Protein AF-A0A949VIM0-F1 (afdb_monomer_lite)

Radius of gyration: 12.19 Å; chains: 1; bounding box: 26×20×30 Å

Structure (mmCIF, N/CA/C/O backbone):
data_AF-A0A949VIM0-F1
#
_entry.id   AF-A0A949VIM0-F1
#
loop_
_atom_site.group_PDB
_atom_site.id
_atom_site.type_symbol
_atom_site.label_atom_id
_atom_site.label_alt_id
_atom_site.label_comp_id
_atom_site.label_asym_id
_atom_site.label_entity_id
_atom_site.label_seq_id
_atom_site.pdbx_PDB_ins_code
_atom_site.Cartn_x
_atom_site.Cartn_y
_atom_site.Cartn_z
_atom_site.occupancy
_atom_site.B_iso_or_equiv
_atom_site.auth_seq_id
_atom_site.auth_comp_id
_atom_site.auth_asym_id
_atom_site.auth_atom_id
_atom_sit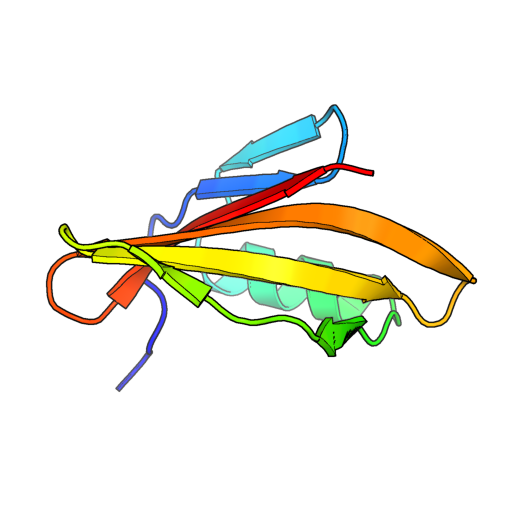e.pdbx_PDB_model_num
ATOM 1 N N . MET A 1 1 ? -14.367 -5.249 12.570 1.00 62.91 1 MET A N 1
ATOM 2 C CA . MET A 1 1 ? -14.095 -3.793 12.565 1.00 62.91 1 MET A CA 1
ATOM 3 C C . MET A 1 1 ? -13.203 -3.479 11.377 1.00 62.91 1 MET A C 1
ATOM 5 O O . MET A 1 1 ? -12.292 -4.255 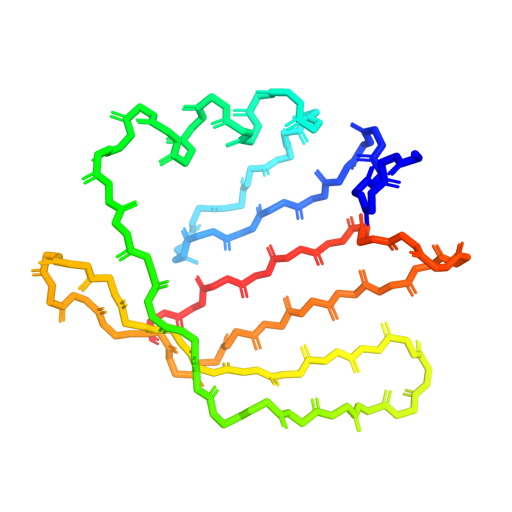11.122 1.00 62.91 1 MET A O 1
ATOM 9 N N . SER A 1 2 ? -13.487 -2.410 10.627 1.00 81.69 2 SER A N 1
ATOM 10 C CA . SER A 1 2 ? -12.590 -1.951 9.554 1.00 81.69 2 SER A CA 1
ATOM 11 C C . SER A 1 2 ? -11.313 -1.372 10.164 1.00 81.69 2 SER A C 1
ATOM 13 O O . SER A 1 2 ? -11.404 -0.569 11.089 1.00 81.69 2 SER A O 1
ATOM 15 N N . MET A 1 3 ? -10.150 -1.756 9.631 1.00 87.56 3 MET A N 1
ATOM 16 C CA . MET A 1 3 ? -8.850 -1.166 9.988 1.00 87.56 3 MET A CA 1
ATOM 17 C C . MET A 1 3 ? -8.560 0.139 9.227 1.00 87.56 3 MET A C 1
ATOM 19 O O . MET A 1 3 ? -7.544 0.780 9.467 1.00 87.56 3 MET A O 1
ATOM 23 N N . VAL A 1 4 ? -9.445 0.536 8.310 1.00 88.50 4 VAL A N 1
ATOM 24 C CA . VAL A 1 4 ? -9.320 1.740 7.477 1.00 88.50 4 VAL A CA 1
ATOM 25 C C . VAL A 1 4 ? -10.469 2.691 7.797 1.00 88.50 4 VAL A C 1
ATOM 27 O O . VAL A 1 4 ? -11.621 2.245 7.919 1.00 88.50 4 VAL A O 1
ATOM 30 N N . ASP A 1 5 ? -10.146 3.973 7.957 1.00 90.44 5 ASP A N 1
ATOM 31 C CA . ASP A 1 5 ? -11.124 5.037 8.167 1.00 90.44 5 ASP A CA 1
ATOM 32 C C . ASP A 1 5 ? -12.034 5.222 6.944 1.00 90.44 5 ASP A C 1
ATOM 34 O O . ASP A 1 5 ? -11.681 4.832 5.836 1.00 90.44 5 ASP A O 1
ATOM 38 N N . GLU A 1 6 ? -13.227 5.781 7.132 1.00 88.56 6 GLU A N 1
ATOM 39 C CA . GLU A 1 6 ? -14.169 6.004 6.032 1.00 88.56 6 GLU A CA 1
ATOM 40 C C . GLU A 1 6 ? -13.638 7.039 5.026 1.00 88.56 6 GLU A C 1
ATOM 42 O O . GLU A 1 6 ? -13.827 6.862 3.825 1.00 88.56 6 GLU A O 1
ATOM 47 N N . ASN A 1 7 ? -12.916 8.063 5.502 1.00 86.00 7 ASN A N 1
ATOM 48 C CA . ASN A 1 7 ? -12.442 9.210 4.715 1.00 86.00 7 ASN A CA 1
ATOM 49 C C . ASN A 1 7 ? -10.935 9.177 4.425 1.00 86.00 7 ASN A C 1
ATOM 51 O O . ASN A 1 7 ? -10.298 10.222 4.263 1.00 86.00 7 ASN A O 1
ATOM 55 N N . VAL A 1 8 ? -10.364 7.980 4.394 1.00 87.00 8 VAL A N 1
ATOM 56 C CA . VAL A 1 8 ? -8.930 7.755 4.223 1.00 87.00 8 VAL A CA 1
ATOM 57 C C . VAL A 1 8 ? -8.363 8.437 2.961 1.00 87.00 8 VAL A C 1
ATOM 59 O O . VAL A 1 8 ? -8.943 8.422 1.878 1.00 87.00 8 VAL A O 1
ATOM 62 N N . MET A 1 9 ? -7.201 9.069 3.095 1.00 87.69 9 MET A N 1
ATOM 63 C CA . MET A 1 9 ? -6.511 9.718 1.978 1.00 87.69 9 MET A CA 1
ATOM 64 C C . MET A 1 9 ? -5.515 8.765 1.322 1.00 87.69 9 MET A C 1
ATOM 66 O O . MET A 1 9 ? -4.786 8.064 2.020 1.00 87.69 9 MET A O 1
ATOM 70 N N . PHE A 1 10 ? -5.433 8.773 -0.012 1.00 82.94 10 PHE A N 1
ATOM 71 C CA . PHE A 1 10 ? -4.442 7.980 -0.735 1.00 82.94 10 PHE A CA 1
ATOM 72 C C . PHE A 1 10 ? -3.615 8.814 -1.695 1.00 82.94 10 PHE A C 1
ATOM 74 O O . PHE A 1 10 ? -4.112 9.714 -2.371 1.00 82.94 10 PHE A O 1
ATOM 81 N N . ASN A 1 11 ? -2.337 8.475 -1.784 1.00 82.19 11 ASN A N 1
ATOM 82 C CA . ASN A 1 11 ? -1.462 8.987 -2.820 1.00 82.19 11 ASN A CA 1
ATOM 83 C C . ASN A 1 11 ? -0.741 7.816 -3.487 1.00 82.19 11 ASN A C 1
ATOM 85 O O . ASN A 1 11 ? -0.074 7.040 -2.809 1.00 82.19 11 ASN A O 1
ATOM 89 N N . PHE A 1 12 ? -0.907 7.673 -4.799 1.00 76.00 12 PHE A N 1
ATOM 90 C CA . PHE A 1 12 ? -0.214 6.671 -5.604 1.00 76.00 12 PHE A CA 1
ATOM 91 C C . PHE A 1 12 ? 0.607 7.403 -6.666 1.00 76.00 12 PHE A C 1
ATOM 93 O O . PHE A 1 12 ? 0.061 8.004 -7.594 1.00 76.00 12 PHE A O 1
ATOM 100 N N . GLY A 1 13 ? 1.933 7.373 -6.532 1.00 70.69 13 GLY A N 1
ATOM 101 C CA . GLY A 1 13 ? 2.825 8.132 -7.404 1.00 70.69 13 GLY A CA 1
ATOM 102 C C . GLY A 1 13 ? 2.621 9.643 -7.277 1.00 70.69 13 GLY A C 1
ATOM 103 O O . GLY A 1 13 ? 2.711 10.198 -6.186 1.00 70.69 13 GLY A O 1
ATOM 104 N N . ALA A 1 14 ? 2.386 10.315 -8.407 1.00 62.81 14 ALA A N 1
ATOM 105 C CA . ALA A 1 14 ? 2.112 11.755 -8.454 1.00 62.81 14 ALA A CA 1
ATOM 106 C C . ALA A 1 14 ? 0.619 12.095 -8.267 1.00 62.81 14 ALA A C 1
ATOM 108 O O . ALA A 1 14 ? 0.249 13.270 -8.248 1.00 62.81 14 ALA A O 1
ATOM 109 N N . SER A 1 15 ? -0.249 11.085 -8.175 1.00 62.47 15 SER A N 1
ATOM 110 C CA . SER A 1 15 ? -1.694 11.265 -8.112 1.00 62.47 15 SER A CA 1
ATOM 111 C C . SER A 1 15 ? -2.188 11.157 -6.672 1.00 62.47 15 SER A C 1
ATOM 113 O O . SER A 1 15 ? -2.386 10.063 -6.142 1.00 62.47 15 SER A O 1
ATOM 115 N N . THR A 1 16 ? -2.454 12.311 -6.060 1.00 61.00 16 THR A N 1
ATOM 116 C CA . THR A 1 16 ? -3.205 12.385 -4.804 1.00 61.00 16 THR A CA 1
ATOM 117 C C . THR A 1 16 ? -4.689 12.220 -5.105 1.00 61.00 16 THR A C 1
ATOM 119 O O . THR 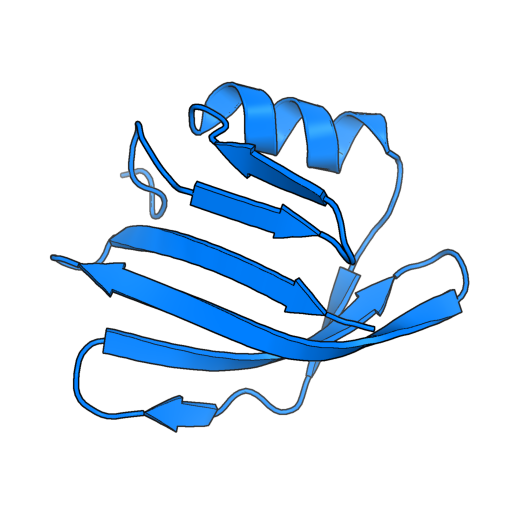A 1 16 ? -5.275 13.039 -5.813 1.00 61.00 16 THR A O 1
ATOM 122 N N . ALA A 1 17 ? -5.313 11.191 -4.544 1.00 65.19 17 ALA A N 1
ATOM 123 C CA . ALA A 1 17 ? -6.744 10.972 -4.656 1.00 65.19 17 ALA A CA 1
ATOM 124 C C . ALA A 1 17 ? -7.325 10.625 -3.281 1.00 65.19 17 ALA A C 1
ATOM 126 O O . ALA A 1 17 ? -6.966 9.632 -2.647 1.00 65.19 17 ALA A O 1
ATOM 127 N N . GLN A 1 18 ? -8.241 11.464 -2.798 1.00 64.12 18 GLN A N 1
ATOM 128 C CA . GLN A 1 18 ? -9.026 11.139 -1.615 1.00 64.12 18 GLN A CA 1
ATOM 129 C C . GLN A 1 18 ? -10.136 10.178 -2.039 1.00 64.12 18 GLN A C 1
ATOM 131 O O . GLN A 1 18 ? -11.051 10.550 -2.773 1.00 64.12 18 GLN A O 1
ATOM 136 N N . PHE A 1 19 ? -10.041 8.932 -1.590 1.00 66.94 19 PHE A N 1
ATOM 137 C CA . PHE A 1 19 ? -11.054 7.920 -1.842 1.00 66.94 19 PHE A CA 1
ATOM 138 C C . PHE A 1 19 ? -11.731 7.579 -0.523 1.00 66.94 19 PHE A C 1
ATOM 140 O O . PHE A 1 19 ? -11.053 7.267 0.448 1.00 66.94 19 PHE A O 1
ATOM 147 N N . GLY A 1 20 ? -13.064 7.539 -0.489 1.00 77.19 20 GLY A N 1
ATOM 148 C CA . GLY A 1 20 ? -13.730 6.790 0.577 1.00 77.19 20 GLY A CA 1
ATOM 149 C C . GLY A 1 20 ? -13.198 5.349 0.610 1.00 77.19 20 GLY A C 1
ATOM 150 O O . GLY A 1 20 ? -12.803 4.821 -0.437 1.00 77.19 20 GLY A O 1
ATOM 151 N N . ARG A 1 21 ? -13.168 4.702 1.781 1.00 85.19 21 ARG A N 1
ATOM 152 C CA . ARG A 1 21 ? -12.596 3.346 1.962 1.00 85.19 21 ARG A CA 1
ATOM 153 C C . ARG A 1 21 ? -12.993 2.360 0.859 1.00 85.19 21 ARG A C 1
ATOM 155 O O . ARG A 1 21 ? -12.158 1.602 0.363 1.00 85.19 21 ARG A O 1
ATOM 162 N N . ASP A 1 22 ? -14.267 2.355 0.485 1.00 85.25 22 ASP A N 1
ATOM 163 C CA . ASP A 1 22 ? -14.799 1.404 -0.490 1.00 85.25 22 ASP A CA 1
ATOM 164 C C . ASP A 1 22 ? -14.316 1.711 -1.918 1.00 85.25 22 ASP A C 1
ATOM 166 O O . ASP A 1 22 ? -14.040 0.789 -2.687 1.00 85.25 22 ASP A O 1
ATOM 170 N N . ASN A 1 23 ? -14.097 2.989 -2.244 1.00 79.94 23 ASN A N 1
ATOM 171 C CA . ASN A 1 23 ? -13.509 3.406 -3.517 1.00 79.94 23 ASN A CA 1
ATOM 172 C C . ASN A 1 23 ? -12.035 3.011 -3.612 1.00 79.94 23 ASN A C 1
ATOM 174 O O . ASN A 1 23 ? -11.621 2.517 -4.657 1.00 79.94 23 ASN A O 1
ATOM 178 N N . LEU A 1 24 ? -11.258 3.144 -2.529 1.00 77.19 24 LEU A N 1
ATOM 179 C CA . LEU A 1 24 ? -9.897 2.599 -2.490 1.00 77.19 24 LEU A CA 1
ATOM 180 C C . LEU A 1 24 ? -9.924 1.096 -2.748 1.00 77.19 24 LEU A C 1
ATOM 182 O O . LEU A 1 24 ? -9.156 0.587 -3.562 1.00 77.19 24 LEU A O 1
ATOM 186 N N . LYS A 1 25 ? -10.766 0.371 -2.007 1.00 80.88 25 LYS A N 1
ATOM 187 C CA . LYS A 1 25 ? -10.846 -1.083 -2.122 1.00 80.88 25 LYS A CA 1
ATOM 188 C C . LYS A 1 25 ? -11.185 -1.484 -3.557 1.00 80.88 25 LYS A C 1
ATOM 190 O O . LYS A 1 25 ? -10.570 -2.406 -4.093 1.00 80.88 25 LYS A O 1
ATOM 195 N N . SER A 1 26 ? -12.119 -0.772 -4.184 1.00 82.31 26 SER A N 1
ATOM 196 C CA . SER A 1 26 ? -12.453 -0.936 -5.597 1.00 82.31 26 SER A CA 1
ATOM 197 C C . SER A 1 26 ? -11.251 -0.640 -6.497 1.00 82.31 26 SER A C 1
ATOM 199 O O . SER A 1 26 ? -10.897 -1.480 -7.310 1.00 82.31 26 SER A O 1
ATOM 201 N N . TYR A 1 27 ? -10.540 0.472 -6.294 1.00 77.44 27 TYR A N 1
ATOM 202 C CA . TYR A 1 27 ? -9.339 0.818 -7.060 1.00 77.44 27 TYR A CA 1
ATOM 203 C C . TYR A 1 27 ? -8.271 -0.286 -6.994 1.00 77.44 27 TYR A C 1
ATOM 205 O O . TYR A 1 27 ? -7.883 -0.823 -8.030 1.00 77.44 27 TYR A O 1
ATOM 213 N N . LEU A 1 28 ? -7.875 -0.702 -5.785 1.00 76.38 28 LEU A N 1
ATOM 214 C CA . LEU A 1 28 ? -6.859 -1.741 -5.577 1.00 76.38 28 LEU A CA 1
ATOM 215 C C . LEU A 1 28 ? -7.274 -3.101 -6.157 1.00 76.38 28 LEU A C 1
ATOM 217 O O . LEU A 1 28 ? -6.436 -3.817 -6.693 1.00 76.38 28 LEU A O 1
ATOM 221 N N . SER A 1 29 ? -8.560 -3.456 -6.074 1.00 78.88 29 SER A N 1
ATOM 222 C CA . SER A 1 29 ? -9.065 -4.718 -6.638 1.00 78.88 29 SER A CA 1
ATOM 223 C C . SER A 1 29 ? -9.279 -4.664 -8.153 1.00 78.88 29 SER A C 1
ATOM 225 O O . SER A 1 29 ? -9.066 -5.667 -8.828 1.00 78.88 29 SER A O 1
ATOM 227 N N . SER A 1 30 ? -9.646 -3.503 -8.701 1.00 76.88 30 SER A N 1
ATOM 228 C CA . SER A 1 30 ? -9.850 -3.288 -10.140 1.00 76.88 30 SER A CA 1
ATOM 229 C C . SER A 1 30 ? -8.543 -3.255 -10.926 1.00 76.88 30 SER A C 1
ATOM 231 O O . SER A 1 30 ? -8.521 -3.660 -12.084 1.00 76.88 3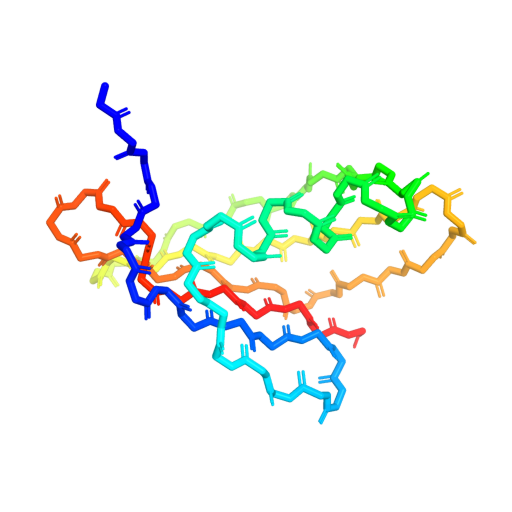0 SER A O 1
ATOM 233 N N . ALA A 1 31 ? -7.449 -2.824 -10.291 1.00 71.50 31 ALA A N 1
ATOM 234 C CA . ALA A 1 31 ? -6.132 -2.782 -10.914 1.00 71.50 31 ALA A CA 1
ATOM 235 C C . ALA A 1 31 ? -5.575 -4.185 -11.220 1.00 71.50 31 ALA A C 1
ATOM 237 O O . ALA A 1 31 ? -4.658 -4.310 -12.024 1.00 71.50 31 ALA A O 1
ATOM 238 N N . GLY A 1 32 ? -6.099 -5.242 -10.582 1.00 77.56 32 GLY A N 1
ATOM 239 C CA . GLY A 1 32 ? -5.575 -6.604 -10.739 1.00 77.56 32 GLY A CA 1
ATOM 240 C C . GLY A 1 32 ? -4.129 -6.760 -10.250 1.00 77.56 32 GLY A C 1
ATOM 241 O O . GLY A 1 32 ? -3.457 -7.719 -10.622 1.00 77.56 32 GLY A O 1
ATOM 242 N N . LEU A 1 33 ? -3.648 -5.817 -9.436 1.00 80.94 33 LEU A N 1
ATOM 243 C CA . LEU A 1 33 ? -2.291 -5.797 -8.908 1.00 80.94 33 LEU A CA 1
ATOM 244 C C . LEU A 1 33 ? -2.265 -6.370 -7.496 1.00 80.94 33 LEU A C 1
ATOM 246 O O . LEU A 1 33 ? -3.095 -6.035 -6.649 1.00 80.94 33 LEU A O 1
ATOM 250 N N . THR A 1 34 ? -1.260 -7.192 -7.220 1.00 85.75 34 THR A N 1
ATOM 251 C CA . THR A 1 34 ? -0.918 -7.588 -5.852 1.00 85.75 34 THR A CA 1
ATOM 252 C C . THR A 1 34 ? 0.334 -6.855 -5.415 1.00 85.75 34 THR A C 1
ATOM 254 O O . THR A 1 34 ? 1.284 -6.764 -6.189 1.00 85.75 34 THR A O 1
ATOM 257 N N . PHE A 1 35 ? 0.355 -6.381 -4.173 1.00 86.88 35 PHE A N 1
ATOM 258 C CA . PHE A 1 35 ? 1.507 -5.702 -3.590 1.00 86.88 35 PHE A CA 1
ATOM 259 C C . PHE A 1 35 ? 2.163 -6.601 -2.545 1.00 86.88 35 PHE A C 1
ATOM 261 O O . PHE A 1 35 ? 1.505 -7.049 -1.605 1.00 86.88 35 PHE A O 1
ATOM 268 N N . GLN A 1 36 ? 3.460 -6.846 -2.696 1.00 92.56 36 GLN A N 1
ATOM 269 C CA . GLN A 1 36 ? 4.292 -7.441 -1.662 1.00 92.56 36 GLN A CA 1
ATOM 270 C C . GLN A 1 36 ? 4.871 -6.323 -0.799 1.00 92.56 36 GLN A C 1
ATOM 272 O O . GLN A 1 36 ? 5.538 -5.431 -1.316 1.00 92.56 36 GLN A O 1
ATOM 277 N N . ILE A 1 37 ? 4.605 -6.373 0.505 1.00 93.06 37 ILE A N 1
ATOM 278 C CA . ILE A 1 37 ? 5.091 -5.386 1.472 1.00 93.06 37 ILE A CA 1
ATOM 279 C C . ILE A 1 37 ? 6.345 -5.920 2.167 1.00 93.06 37 ILE A C 1
ATOM 281 O O . ILE A 1 37 ? 6.371 -7.078 2.588 1.00 93.06 37 ILE A O 1
ATOM 285 N N . SER A 1 38 ? 7.367 -5.079 2.310 1.00 94.56 38 SER A N 1
ATOM 286 C CA . SER A 1 38 ? 8.615 -5.396 3.013 1.00 94.56 38 SER A CA 1
ATOM 287 C C . SER A 1 38 ? 9.138 -4.196 3.808 1.00 94.56 38 SER A C 1
ATOM 289 O O . SER A 1 38 ? 8.609 -3.092 3.687 1.00 94.56 38 SER A O 1
ATOM 291 N N . ASP A 1 39 ? 10.177 -4.419 4.620 1.00 93.94 39 ASP A N 1
ATOM 292 C CA . ASP A 1 39 ? 10.894 -3.380 5.380 1.00 93.94 39 ASP A CA 1
ATOM 293 C C . ASP A 1 39 ? 9.965 -2.453 6.181 1.00 93.94 39 ASP A C 1
ATOM 295 O O . ASP A 1 39 ? 10.029 -1.232 6.069 1.00 93.94 39 ASP A O 1
ATOM 299 N N . ILE A 1 40 ? 9.050 -3.050 6.950 1.00 93.38 40 ILE A N 1
ATOM 300 C CA . ILE A 1 40 ? 8.072 -2.304 7.746 1.00 93.38 40 ILE A CA 1
ATOM 301 C C . ILE A 1 40 ? 8.746 -1.757 9.004 1.00 93.38 40 ILE A C 1
ATOM 303 O O . ILE A 1 40 ? 9.216 -2.524 9.846 1.00 93.38 40 ILE A O 1
ATOM 307 N N . GLU A 1 41 ? 8.695 -0.442 9.174 1.00 93.56 41 GLU A N 1
ATOM 308 C CA . GLU A 1 41 ? 9.182 0.262 10.356 1.00 93.56 41 GLU A CA 1
ATOM 309 C C . GLU A 1 41 ? 8.069 1.135 10.937 1.00 93.56 41 GLU A C 1
ATOM 311 O O . GLU A 1 41 ? 7.428 1.912 10.229 1.00 93.56 41 GLU A O 1
ATOM 316 N N . SER A 1 42 ? 7.816 1.022 12.243 1.00 90.44 42 SER A N 1
ATOM 317 C CA . SER A 1 42 ? 6.866 1.897 12.933 1.00 90.44 42 SER A CA 1
ATOM 318 C C . SER A 1 42 ? 7.580 3.102 13.528 1.00 90.44 42 SER A C 1
ATOM 320 O O . SER A 1 42 ? 8.522 2.947 14.307 1.00 90.44 42 SER A O 1
ATOM 322 N N . PHE A 1 43 ? 7.058 4.287 13.255 1.00 84.69 43 PHE A N 1
ATOM 323 C CA . PHE A 1 43 ? 7.481 5.531 13.875 1.00 84.69 43 PHE A CA 1
ATOM 324 C C . PHE A 1 43 ? 6.483 5.888 14.977 1.00 84.69 43 PHE A C 1
ATOM 326 O O . PHE A 1 43 ? 5.268 5.691 14.846 1.00 84.69 43 PHE A O 1
ATOM 333 N N . GLY A 1 44 ? 6.993 6.407 16.096 1.00 80.31 44 GLY A N 1
ATOM 334 C CA . GLY A 1 44 ? 6.138 6.959 17.145 1.00 80.31 44 GLY A CA 1
ATOM 335 C C . GLY A 1 44 ? 5.161 7.994 16.572 1.00 80.31 44 GLY A C 1
ATOM 336 O O . GLY A 1 44 ? 5.470 8.676 15.598 1.00 80.31 44 GLY A O 1
ATOM 337 N N . GLY A 1 45 ? 3.968 8.105 17.163 1.00 82.62 45 GLY A N 1
ATOM 338 C CA . GLY A 1 45 ? 2.937 9.041 16.693 1.00 82.62 45 GLY A CA 1
ATOM 339 C C . GLY A 1 45 ? 1.972 8.479 15.644 1.00 82.62 45 GLY A C 1
ATOM 340 O O . GLY A 1 45 ? 1.244 9.250 15.029 1.00 82.62 45 GLY A O 1
ATOM 341 N N . GLY A 1 46 ? 1.926 7.154 15.462 1.00 90.06 46 GLY A N 1
ATOM 342 C CA . GLY A 1 46 ? 0.932 6.511 14.601 1.00 90.06 46 GLY A CA 1
ATOM 343 C C . GLY A 1 46 ? 1.306 6.568 13.125 1.00 90.06 46 GLY A C 1
ATOM 344 O O . GLY A 1 46 ? 0.456 6.843 12.290 1.00 90.06 46 GLY A O 1
ATOM 345 N N . MET A 1 47 ? 2.566 6.311 12.781 1.00 93.00 47 MET A N 1
ATOM 346 C CA . MET A 1 47 ? 3.003 6.197 11.391 1.00 93.00 47 MET A CA 1
ATOM 347 C C . MET A 1 47 ? 3.785 4.899 11.193 1.00 93.00 47 MET A C 1
ATOM 349 O O . MET A 1 47 ? 4.525 4.480 12.078 1.00 93.00 47 MET A O 1
ATOM 353 N N . ALA A 1 48 ? 3.637 4.263 10.035 1.00 93.75 48 ALA A N 1
ATOM 354 C CA . ALA A 1 48 ? 4.497 3.167 9.606 1.00 93.75 48 ALA A CA 1
ATOM 355 C C . ALA A 1 48 ? 5.041 3.455 8.208 1.00 93.75 48 ALA A C 1
ATOM 357 O O . ALA A 1 48 ? 4.270 3.823 7.323 1.00 93.75 48 ALA A O 1
ATOM 358 N N . GLN A 1 49 ? 6.343 3.270 8.018 1.00 93.94 49 GLN A N 1
ATOM 359 C CA . GLN A 1 49 ? 6.981 3.269 6.708 1.00 93.94 49 GLN A CA 1
ATOM 360 C C . GLN A 1 49 ? 7.178 1.832 6.243 1.00 93.94 49 GLN A C 1
ATOM 362 O O . GLN A 1 49 ? 7.349 0.928 7.060 1.00 93.94 49 GLN A O 1
ATOM 367 N N . PHE A 1 50 ? 7.120 1.616 4.937 1.00 93.94 50 PHE A N 1
ATOM 368 C CA . PHE A 1 50 ? 7.374 0.318 4.330 1.00 93.94 50 PHE A CA 1
ATOM 369 C C . PHE A 1 50 ? 7.785 0.478 2.866 1.00 93.94 50 PHE A C 1
ATOM 371 O O . PHE A 1 50 ? 7.678 1.558 2.277 1.00 93.94 50 PHE A O 1
ATOM 378 N N . LYS A 1 51 ? 8.210 -0.628 2.262 1.00 94.25 51 LYS A N 1
ATOM 379 C CA . LYS A 1 51 ? 8.374 -0.759 0.814 1.00 94.25 51 LYS A CA 1
ATOM 380 C C . LYS A 1 51 ? 7.271 -1.631 0.242 1.00 94.25 51 LYS A C 1
ATOM 382 O O . LYS A 1 51 ? 6.804 -2.559 0.904 1.00 94.25 51 LYS A O 1
ATOM 387 N N . ALA A 1 52 ? 6.874 -1.345 -0.990 1.00 92.06 52 ALA A N 1
ATOM 388 C CA . ALA A 1 52 ? 5.931 -2.172 -1.726 1.00 92.06 52 ALA A CA 1
ATOM 389 C C . ALA A 1 52 ? 6.479 -2.514 -3.110 1.00 92.06 52 ALA A C 1
ATOM 391 O O . ALA A 1 52 ? 7.039 -1.659 -3.790 1.00 92.06 52 ALA A O 1
ATOM 392 N N . THR A 1 53 ? 6.264 -3.745 -3.553 1.00 91.62 53 THR A N 1
ATOM 393 C CA . THR A 1 53 ? 6.513 -4.163 -4.936 1.00 91.62 53 THR A CA 1
ATOM 394 C C . THR A 1 53 ? 5.216 -4.699 -5.516 1.00 91.62 53 THR A C 1
ATOM 396 O O . THR A 1 53 ? 4.619 -5.614 -4.947 1.00 91.62 53 THR A O 1
ATOM 399 N N . SER A 1 54 ? 4.747 -4.121 -6.616 1.00 88.88 54 SER A N 1
ATOM 400 C CA . SER A 1 54 ? 3.560 -4.598 -7.325 1.00 88.88 54 SER A CA 1
ATOM 401 C C . SER A 1 54 ? 3.899 -5.748 -8.274 1.00 88.88 54 SER A C 1
ATOM 403 O O . SER A 1 54 ? 5.023 -5.889 -8.753 1.00 88.88 54 SER A O 1
ATOM 405 N N . SER A 1 55 ? 2.905 -6.583 -8.574 1.00 89.88 55 SER A N 1
ATOM 406 C CA . SER A 1 55 ? 3.036 -7.747 -9.465 1.00 89.88 55 SER A CA 1
ATOM 407 C C . SER A 1 55 ? 3.401 -7.416 -10.915 1.00 89.88 55 SER A C 1
ATOM 409 O O . SER A 1 55 ? 3.803 -8.311 -11.651 1.00 89.88 55 SER A O 1
ATOM 411 N N . ASP A 1 56 ? 3.256 -6.160 -11.335 1.00 87.25 56 ASP A N 1
ATOM 412 C CA . ASP A 1 56 ? 3.697 -5.654 -12.641 1.00 87.25 56 ASP A CA 1
ATOM 413 C C . ASP A 1 56 ? 5.178 -5.219 -12.657 1.00 87.25 56 ASP A C 1
ATOM 415 O O . ASP A 1 56 ? 5.697 -4.837 -13.705 1.00 87.25 56 ASP A O 1
ATOM 419 N N . GLY A 1 57 ? 5.869 -5.304 -11.514 1.00 86.69 57 GLY A N 1
ATOM 420 C CA . GLY A 1 57 ? 7.289 -5.001 -11.364 1.00 86.69 57 GLY A CA 1
ATOM 421 C C . GLY A 1 57 ? 7.604 -3.592 -10.858 1.00 86.69 57 GLY A C 1
ATOM 422 O O . GLY A 1 57 ? 8.782 -3.296 -10.639 1.00 86.69 57 GLY A O 1
ATOM 423 N N . ALA A 1 58 ? 6.610 -2.722 -10.634 1.00 87.38 58 ALA A N 1
ATOM 424 C CA . ALA A 1 58 ? 6.882 -1.421 -10.028 1.00 87.38 58 ALA A CA 1
ATOM 425 C C . ALA A 1 58 ? 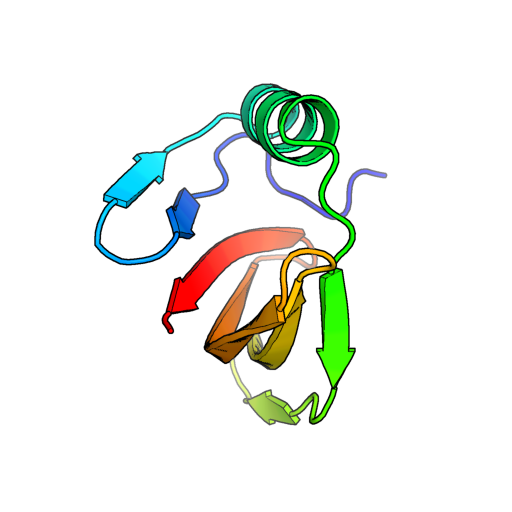7.298 -1.578 -8.555 1.00 87.38 58 ALA A C 1
ATOM 427 O O . ALA A 1 58 ? 6.753 -2.383 -7.798 1.00 87.38 58 ALA A O 1
ATOM 428 N N . THR A 1 59 ? 8.305 -0.808 -8.148 1.00 90.06 59 THR A N 1
ATOM 429 C CA . THR A 1 59 ? 8.778 -0.757 -6.762 1.00 90.06 59 THR A CA 1
ATOM 430 C C . THR A 1 59 ? 8.503 0.627 -6.204 1.00 90.06 59 THR A C 1
ATOM 432 O O . THR A 1 59 ? 8.748 1.620 -6.879 1.00 90.06 59 THR A O 1
ATOM 435 N N . TYR A 1 60 ? 7.993 0.659 -4.978 1.00 89.19 60 TYR A N 1
ATOM 436 C CA . TYR A 1 60 ? 7.658 1.851 -4.220 1.00 89.19 60 TYR A CA 1
ATOM 437 C C . TYR A 1 60 ? 8.515 1.855 -2.962 1.00 89.19 60 TYR A C 1
ATOM 439 O O . TYR A 1 60 ? 8.291 1.077 -2.027 1.00 89.19 60 TYR A O 1
ATOM 447 N N . THR A 1 61 ? 9.553 2.682 -2.971 1.00 88.62 61 THR A N 1
ATOM 448 C CA . THR A 1 61 ? 10.598 2.649 -1.940 1.00 88.62 61 THR A CA 1
ATOM 449 C C . THR A 1 61 ? 10.282 3.505 -0.717 1.00 88.62 61 THR A C 1
ATOM 451 O O . THR A 1 61 ? 10.834 3.252 0.353 1.00 88.62 61 THR A O 1
ATOM 454 N N . PHE A 1 62 ? 9.353 4.457 -0.847 1.00 87.56 62 PHE A N 1
ATOM 455 C CA . PHE A 1 62 ? 8.931 5.358 0.226 1.00 87.56 62 PHE A CA 1
ATOM 456 C C . PHE A 1 62 ? 7.412 5.307 0.406 1.00 87.56 62 PHE A C 1
ATOM 458 O O . PHE A 1 62 ? 6.680 6.213 -0.004 1.00 87.56 62 PHE A O 1
ATOM 465 N N . CYS A 1 63 ? 6.919 4.227 1.019 1.00 92.25 63 CYS A N 1
ATOM 466 C CA . CYS A 1 63 ? 5.505 4.108 1.359 1.00 92.25 63 CYS A CA 1
ATOM 467 C C . CYS A 1 63 ? 5.264 4.448 2.827 1.00 92.25 63 CYS A C 1
ATOM 469 O O . CYS A 1 63 ? 6.027 4.019 3.684 1.00 92.25 63 CYS A O 1
ATOM 471 N N . ASN A 1 64 ? 4.183 5.165 3.137 1.00 92.81 64 ASN A N 1
ATOM 472 C CA . ASN A 1 64 ? 3.826 5.508 4.514 1.00 92.81 64 ASN A CA 1
ATOM 473 C C . ASN A 1 64 ? 2.337 5.273 4.770 1.00 92.81 64 ASN A C 1
ATOM 475 O O . ASN A 1 64 ? 1.503 5.647 3.948 1.00 92.81 64 ASN A O 1
ATOM 479 N N . ALA A 1 65 ? 2.006 4.719 5.933 1.00 92.88 65 ALA A N 1
ATOM 480 C CA . ALA A 1 65 ? 0.656 4.640 6.475 1.00 92.88 65 ALA A CA 1
ATOM 481 C C . ALA A 1 65 ? 0.563 5.488 7.747 1.00 92.88 65 ALA A C 1
ATOM 483 O O . ALA A 1 65 ? 1.407 5.364 8.634 1.00 92.88 65 ALA A O 1
ATOM 484 N N . MET A 1 66 ? -0.468 6.324 7.856 1.00 93.44 66 MET A N 1
ATOM 485 C CA . MET A 1 66 ? -0.794 7.050 9.083 1.00 93.44 66 MET A CA 1
ATOM 486 C C . MET A 1 66 ? -2.008 6.442 9.762 1.00 93.44 66 MET A C 1
ATOM 488 O O . MET A 1 66 ? -3.006 6.122 9.114 1.00 93.44 66 MET A O 1
ATOM 492 N N . PHE A 1 67 ? -1.929 6.363 11.081 1.00 92.75 67 PHE A N 1
ATOM 493 C CA . PHE A 1 67 ? -2.913 5.773 11.957 1.00 92.75 67 PHE A CA 1
ATOM 494 C C . PHE A 1 67 ? -3.445 6.822 12.928 1.00 92.75 67 PHE A C 1
ATOM 496 O O . PHE A 1 67 ? -2.681 7.535 13.574 1.00 92.75 67 PHE A O 1
ATOM 503 N N . GLN A 1 68 ? -4.761 6.857 13.089 1.00 91.31 68 GLN A N 1
ATOM 504 C CA . GLN A 1 68 ? -5.437 7.618 14.131 1.00 91.31 68 GLN A CA 1
ATOM 505 C C . GLN A 1 68 ? -6.467 6.704 14.784 1.00 91.31 68 GLN A C 1
ATOM 507 O O . GLN A 1 68 ? -7.219 6.021 14.092 1.00 91.31 68 GLN A O 1
ATOM 512 N N . GLU A 1 69 ? -6.446 6.629 16.117 1.00 89.62 69 GLU A N 1
ATOM 513 C CA . GLU A 1 69 ? -7.373 5.784 16.891 1.00 89.62 69 GLU A CA 1
ATOM 514 C C . GLU A 1 69 ? -7.405 4.312 16.418 1.00 89.62 69 GLU A C 1
ATOM 516 O O . GLU A 1 69 ? -8.440 3.649 16.418 1.00 89.62 69 GLU A O 1
ATOM 521 N N . GLY A 1 70 ? -6.252 3.791 15.979 1.00 87.31 70 GLY A N 1
ATOM 522 C CA . GLY A 1 70 ? -6.110 2.411 15.499 1.00 87.31 70 GLY A CA 1
ATOM 523 C C . GLY A 1 70 ? -6.606 2.158 14.070 1.00 87.31 70 GLY A C 1
ATOM 5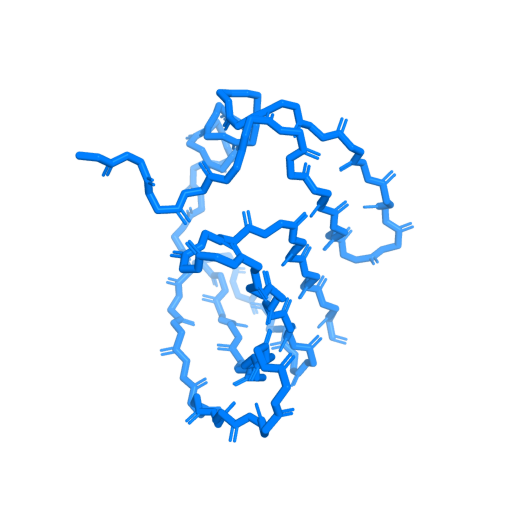24 O O . GLY A 1 70 ? -6.632 1.004 13.644 1.00 87.31 70 GLY A O 1
ATOM 525 N N . LYS A 1 71 ? -6.977 3.200 13.315 1.00 92.06 71 LYS A N 1
ATOM 526 C CA . LYS A 1 71 ? -7.385 3.102 11.906 1.00 92.06 71 LYS A CA 1
ATOM 527 C C . LYS A 1 71 ? -6.409 3.811 10.986 1.00 92.06 71 LYS A C 1
ATOM 529 O O . LYS A 1 71 ? -5.894 4.867 11.334 1.00 92.06 71 LYS A O 1
ATOM 534 N N . ILE A 1 72 ? -6.222 3.274 9.786 1.00 91.44 72 ILE A N 1
ATOM 535 C CA . ILE A 1 72 ? -5.480 3.936 8.712 1.00 91.44 72 ILE A CA 1
ATOM 536 C C . ILE A 1 72 ? -6.306 5.120 8.202 1.00 91.44 72 ILE A C 1
ATOM 538 O O . ILE A 1 72 ? -7.416 4.923 7.705 1.00 91.44 72 ILE A O 1
ATOM 542 N N . ILE A 1 73 ? -5.751 6.326 8.310 1.00 91.56 73 ILE A N 1
ATOM 543 C CA . ILE A 1 73 ? -6.357 7.579 7.829 1.00 91.56 73 ILE A CA 1
ATOM 544 C C . ILE A 1 73 ? -5.666 8.135 6.584 1.00 91.56 73 ILE A C 1
ATOM 546 O O . ILE A 1 73 ? -6.247 8.938 5.859 1.00 91.56 73 ILE A O 1
ATOM 550 N N . SER A 1 74 ? -4.439 7.698 6.308 1.00 90.75 74 SER A N 1
ATOM 551 C CA . SER A 1 74 ? -3.713 8.072 5.099 1.00 90.75 74 SER A CA 1
ATOM 552 C C . SER A 1 74 ? -2.752 6.967 4.692 1.00 90.75 74 SER A C 1
ATOM 554 O O . SER A 1 74 ? -2.157 6.314 5.553 1.00 90.75 74 SER A O 1
ATOM 556 N N . LEU A 1 75 ? -2.591 6.768 3.389 1.00 90.00 75 LEU A N 1
ATOM 557 C CA . LEU A 1 75 ? -1.608 5.864 2.812 1.00 90.00 75 LEU A CA 1
ATOM 558 C C . LEU A 1 75 ? -0.991 6.504 1.566 1.00 90.00 75 LEU A C 1
ATOM 560 O O . LEU A 1 75 ? -1.690 6.937 0.654 1.00 90.00 75 LEU A O 1
ATOM 564 N N . SER A 1 76 ? 0.330 6.525 1.504 1.00 89.06 76 SER A N 1
ATOM 565 C CA . SER A 1 76 ? 1.081 7.045 0.366 1.00 89.06 76 SER A CA 1
ATOM 566 C C . SER A 1 76 ? 2.011 5.964 -0.158 1.00 89.06 76 SER A C 1
ATOM 568 O O . SER A 1 76 ? 2.749 5.385 0.632 1.00 89.06 76 SER A O 1
ATOM 570 N N . LEU A 1 77 ? 1.996 5.716 -1.466 1.00 86.38 77 LEU A N 1
ATOM 571 C CA . LEU A 1 77 ? 2.940 4.859 -2.177 1.00 86.38 77 LEU A CA 1
ATOM 572 C C . LEU A 1 77 ? 3.663 5.712 -3.217 1.00 86.38 77 LEU A C 1
ATOM 574 O O . LEU A 1 77 ? 3.076 6.108 -4.226 1.00 86.38 77 LEU A O 1
ATOM 578 N N . GLN A 1 78 ? 4.933 6.009 -2.957 1.00 82.31 78 GLN A N 1
ATOM 579 C CA . GLN A 1 78 ? 5.793 6.751 -3.877 1.00 82.31 78 GLN A CA 1
ATOM 580 C C . GLN A 1 78 ? 6.807 5.785 -4.514 1.00 82.31 78 GLN A C 1
ATOM 582 O O . GLN A 1 78 ? 7.384 4.991 -3.766 1.00 82.31 78 GLN A O 1
ATOM 587 N N . PRO A 1 79 ? 6.982 5.808 -5.855 1.00 70.31 79 PRO A N 1
ATOM 588 C CA . PRO A 1 79 ? 8.022 5.051 -6.554 1.00 70.31 79 PRO A CA 1
ATOM 589 C C . PRO A 1 79 ? 9.406 5.296 -5.934 1.00 70.31 79 PRO A C 1
ATOM 591 O O . PRO A 1 79 ? 9.767 6.488 -5.816 1.00 70.31 79 PRO A O 1
#

Foldseek 3Di:
DAQADQFAWEAEAPDTDGDGPVRVVCVVVVVVKDKDWADWDDDPPAKIWIWIAIPVGDIFRTWMFGDDPSHTRYIYGHD

Secondary structure (DSSP, 8-state):
--SEEEEEEEEETTEEEE--HHHHHHHHHHTT--EEEEEEEEETTTEEEEEEEETTS-EEEEEEEEEETTEEEEEEEE-

Sequence (79 aa):
MSMVDENVMFNFGASTAQFGRDNLKSYLSSAGLTFQISDIESFGGGMAQFKATSSDGATYTFCNAMFQEGKIISLSLQP

pLDDT: mean 84.66, std 8.84, range [61.0, 94.56]